Protein AF-A0A7K9FH96-F1 (afdb_monomer_lite)

InterPro domains:
  IPR012579 U3 small nucleolar RNA-associated protein NOL7, C-terminal [PF08157] (117-179)

Organism: Stercorarius parasiticus (NCBI:txid54059)

Structure (mmCIF, N/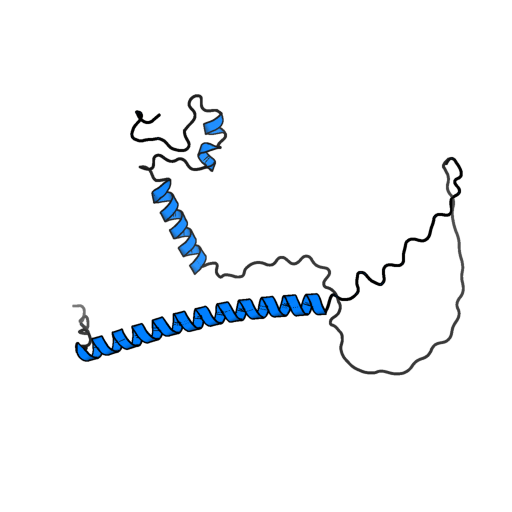CA/C/O backbone):
data_AF-A0A7K9FH96-F1
#
_entry.id   AF-A0A7K9FH96-F1
#
loop_
_atom_site.group_PDB
_atom_site.id
_atom_site.type_symbol
_atom_site.label_atom_id
_atom_site.label_alt_id
_atom_site.label_comp_id
_atom_site.label_asym_id
_atom_site.label_entity_id
_atom_site.label_seq_id
_atom_site.pdbx_PDB_ins_code
_atom_site.Cartn_x
_atom_site.Cartn_y
_atom_site.Cartn_z
_atom_site.occupancy
_atom_site.B_iso_or_equiv
_atom_site.auth_seq_id
_atom_site.auth_comp_id
_atom_site.auth_asym_id
_atom_site.auth_atom_id
_atom_site.pdbx_PDB_model_num
ATOM 1 N N . SER A 1 1 ? -34.646 -43.216 -17.560 1.00 44.09 1 SER A N 1
ATOM 2 C CA . SER A 1 1 ? -33.232 -43.626 -17.613 1.00 44.09 1 SER A CA 1
ATOM 3 C C . SER A 1 1 ? -32.418 -42.521 -18.269 1.00 44.09 1 SER A C 1
ATOM 5 O O . SER A 1 1 ? -32.772 -42.181 -19.392 1.00 44.09 1 SER A O 1
ATOM 7 N N . PRO A 1 2 ? -31.416 -41.909 -17.611 1.00 55.12 2 PRO A N 1
ATOM 8 C CA . PRO A 1 2 ? -30.447 -41.034 -18.275 1.00 55.12 2 PRO A CA 1
ATOM 9 C C . PRO A 1 2 ? -29.189 -41.824 -18.714 1.00 55.12 2 PRO A C 1
ATOM 11 O O . PRO A 1 2 ? -28.894 -42.849 -18.094 1.00 55.12 2 PRO A O 1
ATOM 14 N N . PRO A 1 3 ? -28.459 -41.391 -19.763 1.00 59.22 3 PRO A N 1
ATOM 15 C CA . PRO A 1 3 ? -27.244 -42.057 -20.227 1.00 59.22 3 PRO A CA 1
ATOM 16 C C . PRO A 1 3 ? -25.957 -41.493 -19.590 1.00 59.22 3 PRO A C 1
ATOM 18 O O . PRO A 1 3 ? -25.786 -40.283 -19.482 1.00 59.22 3 PRO A O 1
ATOM 21 N N . SER A 1 4 ? -25.098 -42.434 -19.184 1.00 52.94 4 SER A N 1
ATOM 22 C CA . SER A 1 4 ? -23.625 -42.452 -19.084 1.00 52.94 4 SER A CA 1
ATOM 23 C C . SER A 1 4 ? -22.836 -41.133 -19.067 1.00 52.94 4 SER A C 1
ATOM 25 O O . SER A 1 4 ? -22.752 -40.432 -20.071 1.00 52.94 4 SER A O 1
ATOM 27 N N . SER A 1 5 ? -22.138 -40.891 -17.954 1.00 53.88 5 SER A N 1
ATOM 28 C CA . SER A 1 5 ? -20.963 -40.018 -17.863 1.00 53.88 5 SER A CA 1
ATOM 29 C C . SER A 1 5 ? -19.719 -40.765 -18.357 1.00 53.88 5 SER A C 1
ATOM 31 O O . SER A 1 5 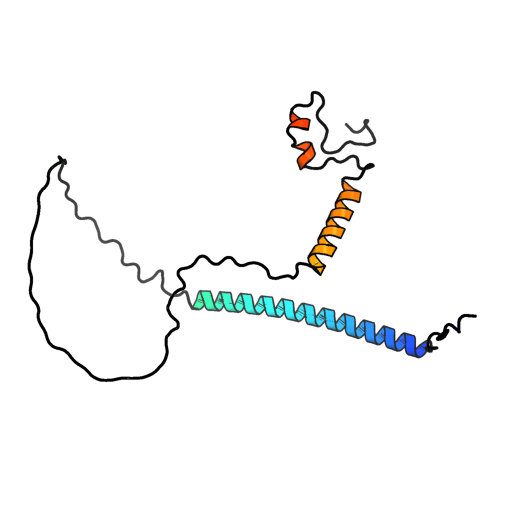? -19.415 -41.836 -17.831 1.00 53.88 5 SER A O 1
ATOM 33 N N . GLU A 1 6 ? -19.012 -40.216 -19.344 1.00 56.00 6 GLU A N 1
ATOM 34 C CA . GLU A 1 6 ? -17.670 -40.675 -19.714 1.00 56.00 6 GLU A CA 1
ATOM 35 C C . GLU A 1 6 ? -16.675 -40.278 -18.618 1.00 56.00 6 GLU A C 1
ATOM 37 O O . GLU A 1 6 ? -16.490 -39.100 -18.313 1.00 56.00 6 GLU A O 1
ATOM 42 N N . ASP A 1 7 ? -16.100 -41.298 -17.992 1.00 59.28 7 ASP A N 1
ATOM 43 C CA . ASP A 1 7 ? -15.036 -41.218 -16.999 1.00 59.28 7 ASP A CA 1
ATOM 44 C C . ASP A 1 7 ? -13.703 -41.331 -17.761 1.00 59.28 7 ASP A C 1
ATOM 46 O O . ASP A 1 7 ? -13.192 -42.425 -18.000 1.00 59.28 7 ASP A O 1
ATOM 50 N N . GLU A 1 8 ? -13.206 -40.200 -18.270 1.00 68.94 8 GLU A N 1
ATOM 51 C CA . GLU A 1 8 ? -11.904 -40.107 -18.943 1.00 68.94 8 GLU A CA 1
ATOM 52 C C . GLU A 1 8 ? -10.805 -40.202 -17.873 1.00 68.94 8 GLU A C 1
ATOM 54 O O . GLU A 1 8 ? -10.543 -39.252 -17.128 1.00 68.94 8 GLU A O 1
ATOM 59 N N . ALA A 1 9 ? -10.200 -41.386 -17.753 1.00 70.88 9 ALA A N 1
ATOM 60 C CA . ALA A 1 9 ? -9.116 -41.637 -16.812 1.00 70.88 9 ALA A CA 1
ATOM 61 C C . ALA A 1 9 ? -7.906 -40.720 -17.104 1.00 70.88 9 ALA A C 1
ATOM 63 O O . ALA A 1 9 ? -7.601 -40.454 -18.268 1.00 70.88 9 ALA A O 1
ATOM 64 N N . PRO A 1 10 ? -7.193 -40.235 -16.070 1.00 72.06 10 PRO A N 1
ATOM 65 C CA . PRO A 1 10 ? -6.059 -39.338 -16.263 1.00 72.06 10 PRO A CA 1
ATOM 66 C C . PRO A 1 10 ? -4.929 -40.029 -17.036 1.00 72.06 10 PRO A C 1
ATOM 68 O O . PRO A 1 10 ? -4.603 -41.183 -16.761 1.00 72.06 10 PRO A O 1
ATOM 71 N N . GLU A 1 11 ? -4.307 -39.295 -17.965 1.00 68.69 11 GLU A N 1
ATOM 72 C CA . GLU A 1 11 ? -3.149 -39.769 -18.729 1.00 68.69 11 GLU A CA 1
ATOM 73 C C . GLU A 1 11 ? -2.063 -40.316 -17.788 1.00 68.69 11 GLU A C 1
ATOM 75 O O . GLU A 1 11 ? -1.543 -39.610 -16.918 1.00 68.69 11 GLU A O 1
ATOM 80 N N . GLU A 1 12 ? -1.708 -41.590 -17.962 1.00 64.69 12 GLU A N 1
ATOM 81 C CA . GLU A 1 12 ? -0.662 -42.253 -17.187 1.00 64.69 12 GLU A CA 1
ATOM 82 C C . GLU A 1 12 ? 0.721 -41.738 -17.619 1.00 64.69 12 GLU A C 1
ATOM 84 O O . GLU A 1 12 ? 1.397 -42.294 -18.486 1.00 64.69 12 GLU A O 1
ATOM 89 N N . VAL A 1 13 ? 1.158 -40.632 -17.019 1.00 66.12 13 VAL A N 1
ATOM 90 C CA . VAL A 1 13 ? 2.481 -40.053 -17.278 1.00 66.12 13 VAL A CA 1
ATOM 91 C C . VAL A 1 13 ? 3.533 -40.780 -16.442 1.00 66.12 13 VAL A C 1
ATOM 93 O O . VAL A 1 13 ? 3.475 -40.800 -15.211 1.00 66.12 13 VAL A O 1
ATOM 96 N N . SER A 1 14 ? 4.539 -41.367 -17.094 1.00 79.44 14 SER A N 1
ATOM 97 C CA . SER A 1 14 ? 5.640 -42.020 -16.375 1.00 79.44 14 SER A CA 1
ATOM 98 C C . SER A 1 14 ? 6.422 -41.019 -15.509 1.00 79.44 14 SER A C 1
ATOM 100 O O . SER A 1 14 ? 6.666 -39.878 -15.908 1.00 79.44 14 SER A O 1
ATOM 102 N N . PHE A 1 15 ? 6.893 -41.454 -14.334 1.00 70.88 15 PHE A N 1
ATOM 103 C CA . PHE A 1 15 ? 7.677 -40.606 -13.420 1.00 70.88 15 PHE A CA 1
ATOM 104 C C . PHE A 1 15 ? 8.942 -40.005 -14.060 1.00 70.88 15 PHE A C 1
ATOM 106 O O . PHE A 1 15 ? 9.392 -38.942 -13.635 1.00 70.88 15 PHE A O 1
ATOM 113 N N . GLY A 1 16 ? 9.527 -40.667 -15.066 1.00 83.00 16 GLY A N 1
ATOM 114 C CA . GLY A 1 16 ? 10.656 -40.135 -15.835 1.00 83.00 16 GLY A CA 1
ATOM 115 C C . GLY A 1 16 ? 10.247 -38.938 -16.694 1.00 83.00 16 GLY A C 1
ATOM 116 O O . GLY A 1 16 ? 10.847 -37.872 -16.576 1.00 83.00 16 GLY A O 1
ATOM 117 N N . ALA A 1 17 ? 9.162 -39.079 -17.460 1.00 83.94 17 ALA A N 1
ATOM 118 C CA . ALA A 1 17 ? 8.604 -37.992 -18.264 1.00 83.94 17 ALA A CA 1
ATOM 119 C C . ALA A 1 17 ? 8.156 -36.807 -17.388 1.00 83.94 17 ALA A C 1
ATOM 121 O O . ALA A 1 17 ? 8.453 -35.657 -17.702 1.00 83.94 17 ALA A O 1
ATOM 122 N N . ALA A 1 18 ? 7.535 -37.077 -16.235 1.00 81.50 18 ALA A N 1
ATOM 123 C CA . ALA A 1 18 ? 7.149 -36.034 -15.284 1.00 81.50 18 ALA A CA 1
ATOM 124 C C . ALA A 1 18 ? 8.360 -35.235 -14.760 1.00 81.50 18 ALA A C 1
ATOM 126 O O . ALA A 1 18 ? 8.289 -34.016 -14.612 1.00 81.50 18 ALA A O 1
ATOM 127 N N . ARG A 1 19 ? 9.499 -35.897 -14.511 1.00 83.25 19 ARG A N 1
ATOM 128 C CA . ARG A 1 19 ? 10.736 -35.220 -14.086 1.00 83.25 19 ARG A CA 1
ATOM 129 C C . ARG A 1 19 ? 11.319 -34.339 -15.187 1.00 83.25 19 ARG A C 1
ATOM 131 O O . ARG A 1 19 ? 11.702 -33.208 -14.903 1.00 83.25 19 ARG A O 1
ATOM 138 N N . GLU A 1 20 ? 11.356 -34.824 -16.424 1.00 88.00 20 GLU A N 1
ATOM 139 C CA . GLU A 1 20 ? 11.867 -34.054 -17.564 1.00 88.00 20 GLU A CA 1
ATOM 140 C C . GLU A 1 20 ? 11.020 -32.805 -17.837 1.00 88.00 20 GLU A C 1
ATOM 142 O O . GLU A 1 20 ? 11.567 -31.714 -18.026 1.00 88.00 20 GLU A O 1
ATOM 147 N N . VAL A 1 21 ? 9.691 -32.923 -17.762 1.00 85.94 21 VAL A N 1
ATOM 148 C CA . VAL A 1 21 ? 8.775 -31.780 -17.889 1.00 85.94 21 VAL A CA 1
ATOM 149 C C . VAL A 1 21 ? 9.064 -30.743 -16.802 1.00 85.94 21 VAL A C 1
ATOM 151 O O . VAL A 1 21 ? 9.353 -29.592 -17.122 1.00 85.94 21 VAL A O 1
ATOM 154 N N . VAL A 1 22 ? 9.132 -31.147 -15.532 1.00 87.62 22 VAL A N 1
ATOM 155 C CA . VAL A 1 22 ? 9.425 -30.227 -14.418 1.00 87.62 22 VAL A CA 1
ATOM 156 C C . VAL A 1 22 ? 10.792 -29.541 -14.573 1.00 87.62 22 VAL A C 1
ATOM 158 O O . VAL A 1 22 ? 10.942 -28.350 -14.280 1.00 87.62 22 VAL A O 1
ATOM 161 N N . GLU A 1 23 ? 11.814 -30.250 -15.056 1.00 86.12 23 GLU A N 1
ATOM 162 C CA . GLU A 1 23 ? 13.131 -29.657 -15.303 1.00 86.12 23 GLU A CA 1
ATOM 163 C C . GLU A 1 23 ? 13.130 -28.651 -16.458 1.00 86.12 23 GLU A C 1
ATOM 165 O O . GLU A 1 23 ? 13.775 -27.600 -16.361 1.00 86.12 23 GLU A O 1
ATOM 170 N N . THR A 1 24 ? 12.428 -28.952 -17.552 1.00 87.81 24 THR A N 1
ATOM 171 C CA . THR A 1 24 ? 12.302 -28.029 -18.689 1.00 87.81 24 THR A CA 1
ATOM 172 C C . THR A 1 24 ? 11.507 -26.786 -18.306 1.00 87.81 24 THR A C 1
ATOM 174 O O . THR A 1 24 ? 11.943 -25.675 -18.607 1.00 87.81 24 THR A O 1
ATOM 177 N N . GLU A 1 25 ? 10.429 -26.938 -17.541 1.00 83.81 25 GLU A N 1
ATOM 178 C CA . GLU A 1 25 ? 9.655 -25.826 -16.992 1.00 83.81 25 GLU A CA 1
ATOM 179 C C . GLU A 1 25 ? 10.508 -24.943 -16.079 1.00 83.81 25 GLU A C 1
ATOM 181 O O . GLU A 1 25 ? 10.532 -23.720 -16.237 1.00 83.81 25 GLU A O 1
ATOM 186 N N . ARG A 1 26 ? 11.300 -25.538 -15.178 1.00 84.19 26 ARG A N 1
ATOM 187 C CA . ARG A 1 26 ? 12.217 -24.788 -14.308 1.00 84.19 26 ARG A CA 1
ATOM 188 C C . ARG A 1 26 ? 13.259 -24.001 -15.110 1.00 84.19 26 ARG A C 1
ATOM 190 O O . ARG A 1 26 ? 13.574 -22.862 -14.751 1.00 84.19 26 ARG A O 1
ATOM 197 N N . LYS A 1 27 ? 13.798 -24.582 -16.188 1.00 88.94 27 LYS A N 1
ATOM 198 C CA . LYS A 1 27 ? 14.736 -23.899 -17.099 1.00 88.94 27 LYS A CA 1
ATOM 199 C C . LYS A 1 27 ? 14.048 -22.734 -17.816 1.00 88.94 27 LYS A C 1
ATOM 201 O O . LYS A 1 27 ? 14.563 -21.617 -17.776 1.00 88.94 27 LYS A O 1
ATOM 206 N N . LEU A 1 28 ? 12.860 -22.960 -18.375 1.00 89.56 28 LEU A N 1
ATOM 207 C CA . LEU A 1 28 ? 12.066 -21.943 -19.071 1.00 89.56 28 LEU A CA 1
ATOM 208 C C . LEU A 1 28 ? 11.690 -20.771 -18.155 1.00 89.56 28 LEU A C 1
ATOM 210 O O . LEU A 1 28 ? 11.853 -19.610 -18.538 1.00 89.56 28 LEU A O 1
ATOM 214 N N . MET A 1 29 ? 11.260 -21.047 -16.921 1.00 81.12 29 MET A N 1
ATOM 215 C CA . MET A 1 29 ? 10.957 -20.005 -15.934 1.00 81.12 29 MET A CA 1
ATOM 216 C C . MET A 1 29 ? 12.200 -19.181 -15.571 1.00 81.12 29 MET A C 1
ATOM 218 O O . MET A 1 29 ? 12.134 -17.950 -15.490 1.00 81.12 29 MET A O 1
ATOM 222 N N . GLY A 1 30 ? 13.355 -19.834 -15.399 1.00 87.00 30 GLY A N 1
ATOM 223 C CA . GLY A 1 30 ? 14.626 -19.152 -15.150 1.00 87.00 30 GLY A CA 1
ATOM 224 C C . GLY A 1 30 ? 15.061 -18.252 -16.313 1.00 87.00 30 GLY A C 1
ATOM 225 O O . GLY A 1 30 ? 15.531 -17.133 -16.095 1.00 87.00 30 GLY A O 1
ATOM 226 N N . GLU A 1 31 ? 14.870 -18.700 -17.553 1.00 90.19 31 GLU A N 1
ATOM 227 C CA . GLU A 1 31 ? 15.154 -17.905 -18.750 1.00 90.19 31 GLU A CA 1
ATOM 228 C C . GLU A 1 31 ? 14.218 -16.706 -18.901 1.00 90.19 31 GLU A C 1
ATOM 230 O O . GLU A 1 31 ? 14.682 -15.601 -19.193 1.00 90.19 31 GLU A O 1
ATOM 235 N N . ALA A 1 32 ? 12.919 -16.883 -18.651 1.00 90.94 32 ALA A N 1
ATOM 236 C CA . ALA A 1 32 ? 11.951 -15.791 -18.686 1.00 90.94 32 ALA A CA 1
ATOM 237 C C . ALA A 1 32 ? 12.325 -14.680 -17.690 1.00 90.94 32 ALA A C 1
ATOM 239 O O . ALA A 1 32 ? 12.310 -13.495 -18.038 1.00 90.94 32 ALA A O 1
ATOM 240 N N . ALA A 1 33 ? 12.751 -15.054 -16.479 1.00 89.31 33 ALA A N 1
ATOM 241 C CA . ALA A 1 33 ? 13.223 -14.106 -15.473 1.00 89.31 33 ALA A CA 1
ATOM 242 C C . ALA A 1 33 ? 14.486 -13.348 -15.924 1.00 89.31 33 ALA A C 1
ATOM 244 O O . ALA A 1 33 ? 14.573 -12.130 -15.744 1.00 89.31 33 ALA A O 1
ATOM 245 N N . ARG A 1 34 ? 15.450 -14.032 -16.556 1.00 92.50 34 ARG A N 1
ATOM 246 C CA . ARG A 1 34 ? 16.668 -13.398 -17.100 1.00 92.50 34 ARG A CA 1
ATOM 247 C C . ARG A 1 34 ? 16.345 -12.404 -18.214 1.00 92.50 34 ARG A C 1
ATOM 249 O O . ARG A 1 34 ? 16.756 -11.247 -18.127 1.00 92.50 34 ARG A O 1
ATOM 256 N N . ARG A 1 35 ? 15.529 -12.810 -19.193 1.00 94.06 35 ARG A N 1
ATOM 257 C CA . ARG A 1 35 ? 15.071 -11.938 -20.290 1.00 94.06 35 ARG A CA 1
ATOM 258 C C . ARG A 1 35 ? 14.335 -10.709 -19.756 1.00 94.06 35 ARG A C 1
ATOM 260 O O . ARG A 1 35 ? 14.548 -9.593 -20.224 1.00 94.06 35 ARG A O 1
ATOM 267 N N . HIS A 1 36 ? 13.507 -10.881 -18.725 1.00 94.81 36 HIS A N 1
ATOM 268 C CA . HIS A 1 36 ? 12.820 -9.762 -18.086 1.00 94.81 36 HIS A CA 1
ATOM 269 C C . HIS A 1 36 ? 13.802 -8.754 -17.465 1.00 94.81 36 HIS A C 1
ATOM 271 O O . HIS A 1 36 ? 13.662 -7.544 -17.660 1.00 94.81 36 HIS A O 1
ATOM 277 N N . GLN A 1 37 ? 14.831 -9.233 -16.761 1.00 95.69 37 GLN A N 1
ATOM 278 C CA . GLN A 1 37 ? 15.868 -8.364 -16.198 1.00 95.69 37 GLN A CA 1
ATOM 279 C C . GLN A 1 37 ? 16.665 -7.619 -17.280 1.00 95.69 37 GLN A C 1
ATOM 281 O O . GLN A 1 37 ? 17.000 -6.447 -17.094 1.00 95.69 37 GLN A O 1
ATOM 286 N N . GLU A 1 38 ? 16.957 -8.264 -18.408 1.00 95.69 38 GLU A N 1
ATOM 287 C CA . GLU A 1 38 ? 17.632 -7.640 -19.552 1.00 95.69 38 GLU A CA 1
ATOM 288 C C . GLU A 1 38 ? 16.799 -6.507 -20.156 1.00 95.69 38 GLU A C 1
ATOM 290 O O . GLU A 1 38 ? 17.312 -5.399 -20.318 1.00 95.69 38 GLU A O 1
ATOM 295 N N . LEU A 1 39 ? 15.496 -6.721 -20.364 1.00 95.75 39 LEU A N 1
ATOM 296 C CA . LEU A 1 39 ? 14.581 -5.682 -20.852 1.00 95.75 39 LEU A CA 1
ATOM 297 C C . LEU A 1 39 ? 14.524 -4.465 -19.917 1.00 95.75 39 LEU A C 1
ATOM 299 O O . LEU A 1 39 ? 14.450 -3.321 -20.372 1.00 95.75 39 LEU A O 1
ATOM 303 N N . LEU A 1 40 ? 14.567 -4.678 -18.599 1.00 95.69 40 LEU A N 1
ATOM 304 C CA . LEU A 1 40 ? 14.606 -3.580 -17.628 1.00 95.69 40 LEU A CA 1
ATOM 305 C C . LEU A 1 40 ? 15.921 -2.794 -17.705 1.00 95.69 40 LEU A C 1
ATOM 307 O O . LEU A 1 40 ? 15.907 -1.559 -17.643 1.00 95.69 40 LEU A O 1
ATOM 311 N N . LYS A 1 41 ? 17.051 -3.489 -17.870 1.00 97.44 41 LYS A N 1
ATOM 312 C CA . LYS A 1 41 ? 18.363 -2.857 -18.070 1.00 97.44 41 LYS A CA 1
ATOM 313 C C . LYS A 1 41 ? 18.403 -2.072 -19.382 1.00 97.44 41 LYS A C 1
ATOM 315 O O . LYS A 1 41 ? 18.874 -0.938 -19.382 1.00 97.44 41 LYS A O 1
ATOM 320 N N . GLU A 1 42 ? 17.856 -2.615 -20.465 1.00 95.88 42 GLU A N 1
ATOM 321 C CA . GLU A 1 42 ? 17.774 -1.932 -21.758 1.00 95.88 42 GLU A CA 1
ATOM 322 C C . GLU A 1 42 ? 16.891 -0.679 -21.679 1.00 95.88 42 GLU A C 1
ATOM 324 O O . GLU A 1 42 ? 17.304 0.403 -22.095 1.00 95.88 42 GLU A O 1
ATOM 329 N N . LYS A 1 43 ? 15.717 -0.768 -21.037 1.00 97.06 43 LYS A N 1
ATOM 330 C CA . LYS A 1 43 ? 14.864 0.403 -20.772 1.00 97.06 43 LYS A CA 1
ATOM 331 C C . LYS A 1 43 ? 15.598 1.484 -19.982 1.00 97.06 43 LYS A C 1
ATOM 333 O O . LYS A 1 43 ? 15.412 2.670 -20.256 1.00 97.06 43 LYS A O 1
ATOM 338 N N . ARG A 1 44 ? 16.421 1.100 -18.999 1.00 94.62 44 ARG A N 1
ATOM 339 C CA . ARG A 1 44 ? 17.255 2.044 -18.243 1.00 94.62 44 ARG A CA 1
ATOM 340 C C . ARG A 1 44 ? 18.303 2.706 -19.142 1.00 94.62 4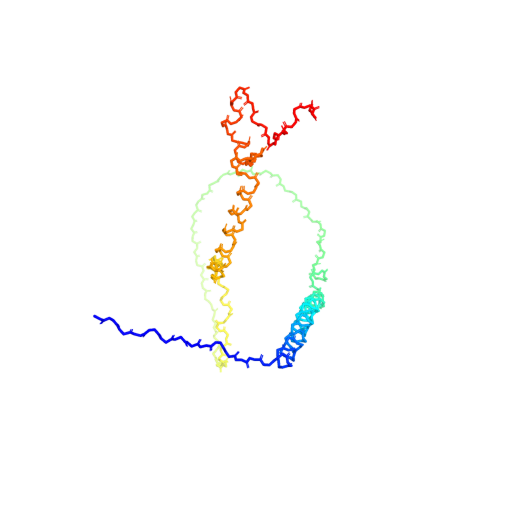4 ARG A C 1
ATOM 342 O O . ARG A 1 44 ? 18.426 3.925 -19.076 1.00 94.62 44 ARG A O 1
ATOM 349 N N . ARG A 1 45 ? 18.998 1.939 -19.990 1.00 95.50 45 ARG A N 1
ATOM 350 C CA . ARG A 1 45 ? 19.983 2.463 -20.956 1.00 95.50 45 ARG A CA 1
ATOM 351 C C . ARG A 1 45 ? 19.352 3.462 -21.925 1.00 95.50 45 ARG A C 1
ATOM 353 O O . ARG A 1 45 ? 19.805 4.598 -21.978 1.00 95.50 45 ARG A O 1
ATOM 360 N N . ARG A 1 46 ? 18.220 3.116 -22.550 1.00 94.50 46 ARG A N 1
ATOM 361 C CA . ARG A 1 46 ? 17.490 4.024 -23.459 1.00 94.50 46 ARG A CA 1
ATOM 362 C C . ARG A 1 46 ? 17.113 5.351 -22.793 1.00 94.50 46 ARG A C 1
ATOM 364 O O . ARG A 1 46 ? 17.211 6.408 -23.403 1.00 94.50 46 ARG A O 1
ATOM 371 N N . ARG A 1 47 ? 16.695 5.331 -21.520 1.00 94.12 47 ARG A N 1
ATOM 372 C CA . ARG A 1 47 ? 16.397 6.570 -20.771 1.00 94.12 47 ARG A CA 1
ATOM 373 C C . ARG A 1 47 ? 17.639 7.433 -20.550 1.00 94.12 47 ARG A C 1
ATOM 375 O O . ARG A 1 47 ? 17.532 8.654 -20.591 1.00 94.12 47 ARG A O 1
ATOM 382 N N . GLN A 1 48 ? 18.788 6.811 -20.294 1.00 91.56 48 GLN A N 1
ATOM 383 C CA . GLN A 1 48 ? 20.058 7.521 -20.139 1.00 91.56 48 GLN A CA 1
ATOM 384 C C . GLN A 1 48 ? 20.523 8.119 -21.470 1.00 91.56 48 GLN A C 1
ATOM 386 O O . GLN A 1 48 ? 20.907 9.283 -21.496 1.00 91.56 48 GLN A O 1
ATOM 391 N N . GLU A 1 49 ? 20.412 7.372 -22.568 1.00 93.00 49 GLU A N 1
ATOM 392 C CA . GLU A 1 49 ? 20.722 7.852 -23.921 1.00 93.00 49 GLU A CA 1
ATOM 393 C C . GLU A 1 49 ? 19.875 9.075 -24.285 1.00 93.00 49 GLU A C 1
ATOM 395 O O . GLU A 1 49 ? 20.428 10.108 -24.647 1.00 93.00 49 GLU A O 1
ATOM 400 N N . LEU A 1 50 ? 18.557 9.031 -24.054 1.00 91.62 50 LEU A N 1
ATOM 401 C CA . LEU A 1 50 ? 17.673 10.184 -24.271 1.00 91.62 50 LEU A CA 1
ATOM 402 C C . LEU A 1 50 ? 18.076 11.407 -23.439 1.00 91.62 50 LEU A C 1
ATOM 404 O O . LEU A 1 50 ? 17.981 12.538 -23.912 1.00 91.62 50 LEU A O 1
ATOM 408 N N . PHE A 1 51 ? 18.522 11.202 -22.198 1.00 88.88 51 PHE A N 1
ATOM 409 C CA . PHE A 1 51 ? 18.981 12.297 -21.347 1.00 88.88 51 PHE A CA 1
ATOM 410 C C . PHE A 1 51 ? 20.269 12.930 -21.885 1.00 88.88 51 PHE A C 1
ATOM 412 O O . PHE A 1 51 ? 20.393 14.156 -21.914 1.00 88.88 51 PHE A O 1
ATOM 419 N N . VAL A 1 52 ? 21.211 12.105 -22.346 1.00 89.75 52 VAL A N 1
ATOM 420 C CA . VAL A 1 52 ? 22.451 12.568 -22.977 1.00 89.75 52 VAL A CA 1
ATOM 421 C C . VAL A 1 52 ? 22.141 13.301 -24.280 1.00 89.75 52 VAL A C 1
ATOM 423 O O . VAL A 1 52 ? 22.612 14.418 -24.463 1.00 89.75 52 VAL A O 1
ATOM 426 N N . GLU A 1 53 ? 21.284 12.754 -25.141 1.00 87.50 53 GLU A N 1
ATOM 427 C CA . GLU A 1 53 ? 20.854 13.406 -26.381 1.00 87.50 53 GLU A CA 1
ATOM 428 C C . GLU A 1 53 ? 20.153 14.745 -26.123 1.00 87.50 53 GLU A C 1
ATOM 430 O O . GLU A 1 53 ? 20.429 15.724 -26.813 1.00 87.50 53 GLU A O 1
ATOM 435 N N . GLN A 1 54 ? 19.285 14.834 -25.109 1.00 83.44 54 GLN A N 1
ATOM 436 C CA . GLN A 1 54 ? 18.649 16.094 -24.711 1.00 83.44 54 GLN A CA 1
ATOM 437 C C . GLN A 1 54 ? 19.664 17.114 -24.191 1.00 83.44 54 GLN A C 1
ATOM 439 O O . GLN A 1 54 ? 19.563 18.295 -24.516 1.00 83.44 54 GLN A O 1
ATOM 444 N N . LYS A 1 55 ? 20.663 16.681 -23.415 1.00 75.50 55 LYS A N 1
ATOM 445 C CA . LYS A 1 55 ? 21.748 17.557 -22.954 1.00 75.50 55 LYS A CA 1
ATOM 446 C C . LYS A 1 55 ? 22.634 18.030 -24.107 1.00 75.50 55 LYS A C 1
ATOM 448 O O . LYS A 1 55 ? 22.962 19.212 -24.154 1.00 75.50 55 LYS A O 1
ATOM 453 N N . VAL A 1 56 ? 22.947 17.153 -25.060 1.00 77.44 56 VAL A N 1
ATOM 454 C CA . VAL A 1 56 ? 23.725 17.458 -26.274 1.00 77.44 56 VAL A CA 1
ATOM 455 C C . VAL A 1 56 ? 22.943 18.317 -27.271 1.00 77.44 56 VAL A C 1
ATOM 457 O O . VAL A 1 56 ? 23.559 19.070 -28.016 1.00 77.44 56 VAL A O 1
ATOM 460 N N . ARG A 1 57 ? 21.602 18.255 -27.272 1.00 67.25 57 ARG A N 1
ATOM 461 C CA . ARG A 1 57 ? 20.695 19.148 -28.026 1.00 67.25 57 ARG A CA 1
ATOM 462 C C . ARG A 1 57 ? 20.289 20.415 -27.270 1.00 67.25 57 ARG A C 1
ATOM 464 O O . ARG A 1 57 ? 19.656 21.287 -27.854 1.00 67.25 57 ARG A O 1
ATOM 471 N N . SER A 1 58 ? 20.702 20.553 -26.010 1.00 58.00 58 SER A N 1
ATOM 472 C CA . SER A 1 58 ? 20.584 21.780 -25.222 1.00 58.00 58 SER A CA 1
ATOM 473 C C . SER A 1 58 ? 21.866 22.652 -25.186 1.00 58.00 58 SER A C 1
ATOM 475 O O . SER A 1 58 ? 22.127 23.265 -24.145 1.00 58.00 58 SER A O 1
ATOM 477 N N . PRO A 1 59 ? 22.688 22.803 -26.248 1.00 56.66 59 PRO A N 1
ATOM 478 C CA . PRO A 1 59 ? 23.578 23.939 -26.334 1.00 56.66 59 PRO A CA 1
ATOM 479 C C . PRO A 1 59 ? 22.755 25.094 -26.919 1.00 56.66 59 PRO A C 1
ATOM 481 O O . PRO A 1 59 ? 22.182 24.956 -27.992 1.00 56.66 59 PRO A O 1
ATOM 484 N N . LEU A 1 60 ? 22.746 26.247 -26.243 1.00 57.44 60 LEU A N 1
ATOM 485 C CA . LEU A 1 60 ? 22.306 27.552 -26.783 1.00 57.44 60 LEU A CA 1
ATOM 486 C C . LEU A 1 60 ? 20.861 28.016 -26.505 1.00 57.44 60 LEU A C 1
ATOM 488 O O . LEU A 1 60 ? 20.235 28.622 -27.366 1.00 57.44 60 LEU A O 1
ATOM 492 N N . THR A 1 61 ? 20.401 27.941 -25.254 1.00 53.22 61 THR A N 1
ATOM 493 C CA . THR A 1 61 ? 19.434 28.949 -24.739 1.00 53.22 61 THR A CA 1
ATOM 494 C C . THR A 1 61 ? 20.035 29.863 -23.668 1.00 53.22 61 THR A C 1
ATOM 496 O O . THR A 1 61 ? 19.327 30.641 -23.045 1.00 53.22 61 THR A O 1
ATOM 499 N N . ALA A 1 62 ? 21.353 29.792 -23.452 1.00 52.50 62 ALA A N 1
ATOM 500 C CA . ALA A 1 62 ? 22.071 30.643 -22.497 1.00 52.50 62 ALA A CA 1
ATOM 501 C C . ALA A 1 62 ? 23.092 31.592 -23.154 1.00 52.50 62 ALA A C 1
ATOM 503 O O . ALA A 1 62 ? 23.653 32.439 -22.473 1.00 52.50 62 ALA A O 1
ATOM 504 N N . ARG A 1 63 ? 23.353 31.475 -24.466 1.00 55.81 63 ARG A N 1
ATOM 505 C CA . ARG A 1 63 ? 24.423 32.238 -25.145 1.00 55.81 63 ARG A CA 1
ATOM 506 C C . ARG A 1 63 ? 23.938 33.308 -26.132 1.00 55.81 63 ARG A C 1
ATOM 508 O O . ARG A 1 63 ? 24.769 33.967 -26.740 1.00 55.81 63 ARG A O 1
ATOM 515 N N . PHE A 1 64 ? 22.623 33.503 -26.260 1.00 55.88 64 PHE A N 1
ATOM 516 C CA . PHE A 1 64 ? 22.016 34.540 -27.111 1.00 55.88 64 PHE A CA 1
ATOM 517 C C . PHE A 1 64 ? 20.929 35.362 -26.399 1.00 55.88 64 PHE A C 1
ATOM 519 O O . PHE A 1 64 ? 20.080 35.952 -27.058 1.00 55.88 64 PHE A O 1
ATOM 526 N N . ALA A 1 65 ? 20.937 35.433 -25.065 1.00 56.59 65 ALA A N 1
ATOM 527 C CA . ALA A 1 65 ? 20.230 36.518 -24.392 1.00 56.59 65 ALA A CA 1
ATOM 528 C C . ALA A 1 65 ? 21.165 37.744 -24.401 1.00 56.59 65 ALA A C 1
ATOM 530 O O . ALA A 1 65 ? 22.212 37.687 -23.748 1.00 56.59 65 ALA A O 1
ATOM 531 N N . PRO A 1 66 ? 20.871 38.805 -25.178 1.00 59.47 66 PRO A N 1
ATOM 532 C CA . PRO A 1 66 ? 21.681 40.016 -25.162 1.00 59.47 66 PRO A CA 1
ATOM 533 C C . PRO A 1 66 ? 21.653 40.640 -23.755 1.00 59.47 66 PRO A C 1
ATOM 535 O O . PRO A 1 66 ? 20.613 40.585 -23.091 1.00 59.47 66 PRO A O 1
ATOM 538 N N . PRO A 1 67 ? 22.771 41.215 -23.272 1.00 57.19 67 PRO A N 1
ATOM 539 C CA . PRO A 1 67 ? 22.797 41.883 -21.976 1.00 57.19 67 PRO A CA 1
ATOM 540 C C . PRO A 1 67 ? 21.783 43.040 -21.968 1.00 57.19 67 PRO A C 1
ATOM 542 O O . PRO A 1 67 ? 21.673 43.746 -22.976 1.00 57.19 67 PRO A O 1
ATOM 545 N N . PRO A 1 68 ? 21.041 43.272 -20.867 1.00 55.31 68 PRO A N 1
ATOM 546 C CA . PRO A 1 68 ? 20.214 44.465 -20.759 1.00 55.31 68 PRO A CA 1
ATOM 547 C C . PRO A 1 68 ? 21.135 45.692 -20.783 1.00 55.31 68 PRO A C 1
ATOM 549 O O . PRO A 1 68 ? 21.981 45.864 -19.905 1.00 55.31 68 PRO A O 1
ATOM 552 N N . GLY A 1 69 ? 21.012 46.510 -21.831 1.00 42.09 69 GLY A N 1
ATOM 553 C CA . GLY A 1 69 ? 21.747 47.767 -21.963 1.00 42.09 69 GLY A CA 1
ATOM 554 C C . GLY A 1 69 ? 21.396 48.750 -20.835 1.00 42.09 69 GLY A C 1
ATOM 555 O O . GLY A 1 69 ? 20.287 48.686 -20.294 1.00 42.09 69 GLY A O 1
ATOM 556 N N . PRO A 1 70 ? 22.327 49.640 -20.444 1.00 43.59 70 PRO A N 1
ATOM 557 C CA . PRO A 1 70 ? 22.153 50.509 -19.292 1.00 43.59 70 PRO A CA 1
ATOM 558 C C . PRO A 1 70 ? 21.093 51.588 -19.532 1.00 43.59 70 PRO A C 1
ATOM 560 O O . PRO A 1 70 ? 20.856 52.050 -20.646 1.00 43.59 70 PRO A O 1
ATOM 563 N N . ALA A 1 71 ? 20.474 51.961 -18.417 1.00 47.81 71 ALA A N 1
ATOM 564 C CA . ALA A 1 71 ? 19.392 52.914 -18.262 1.00 47.81 71 ALA A CA 1
ATOM 565 C C . ALA A 1 71 ? 19.619 54.268 -18.955 1.00 47.81 71 ALA A C 1
ATOM 567 O O . ALA A 1 71 ? 20.654 54.906 -18.778 1.00 47.81 71 ALA A O 1
ATOM 568 N N . ALA A 1 72 ? 18.566 54.765 -19.604 1.00 38.97 72 ALA A N 1
ATOM 569 C CA . ALA A 1 72 ? 18.359 56.187 -19.838 1.00 38.97 72 ALA A CA 1
ATOM 570 C C . ALA A 1 72 ? 17.003 56.584 -19.231 1.00 38.97 72 ALA A C 1
ATOM 572 O O . ALA A 1 72 ? 15.944 56.280 -19.776 1.00 38.97 72 ALA A O 1
ATOM 573 N N . ALA A 1 73 ? 17.050 57.217 -18.058 1.00 50.16 73 ALA A N 1
ATOM 574 C CA . ALA A 1 73 ? 15.957 58.038 -17.534 1.00 50.16 73 ALA A CA 1
ATOM 575 C C . ALA A 1 73 ? 15.932 59.378 -18.316 1.00 50.16 73 ALA A C 1
ATOM 577 O O . ALA A 1 73 ? 16.979 59.768 -18.836 1.00 50.16 73 ALA A O 1
ATOM 578 N N . PRO A 1 74 ? 14.792 60.094 -18.413 1.00 42.34 74 PRO A N 1
ATOM 579 C CA . PRO A 1 74 ? 14.242 60.806 -17.257 1.00 42.34 74 PRO A CA 1
ATOM 580 C C . PRO A 1 74 ? 12.708 60.726 -17.116 1.00 42.34 74 PRO A C 1
ATOM 582 O O . PRO A 1 74 ? 11.966 60.499 -18.066 1.00 42.34 74 PRO A O 1
ATOM 585 N N . ARG A 1 75 ? 12.235 60.940 -15.882 1.00 44.12 75 ARG A N 1
ATOM 586 C CA . ARG A 1 75 ? 10.818 61.164 -15.539 1.00 44.12 75 ARG A CA 1
ATOM 587 C C . ARG A 1 75 ? 10.330 62.503 -16.119 1.00 44.12 75 ARG A C 1
ATOM 589 O O . ARG A 1 75 ? 11.120 63.443 -16.182 1.00 44.12 75 ARG A O 1
ATOM 596 N N . PRO A 1 76 ? 9.019 62.637 -16.378 1.00 41.12 76 PRO A N 1
ATOM 597 C CA . PRO A 1 76 ? 8.288 63.634 -15.595 1.00 41.12 76 PRO A CA 1
ATOM 598 C C . PRO A 1 76 ? 6.910 63.157 -15.093 1.00 41.12 76 PRO A C 1
ATOM 600 O O . PRO A 1 76 ? 6.097 62.602 -15.819 1.00 41.12 76 PRO A O 1
ATOM 603 N N . THR A 1 77 ? 6.724 63.359 -13.789 1.00 38.94 77 THR A N 1
ATOM 604 C CA . THR A 1 77 ? 5.593 63.995 -13.093 1.00 38.94 77 THR A CA 1
ATOM 605 C C . THR A 1 77 ? 4.190 63.994 -13.733 1.00 38.94 77 THR A C 1
ATOM 607 O O . THR A 1 77 ? 3.947 64.688 -14.709 1.00 38.94 77 THR A O 1
ATOM 610 N N . ASN A 1 78 ? 3.270 63.345 -13.001 1.00 32.81 78 ASN A N 1
ATOM 611 C CA . ASN A 1 78 ? 1.823 63.581 -12.842 1.00 32.81 78 ASN A CA 1
ATOM 612 C C . ASN A 1 78 ? 0.879 63.461 -14.058 1.00 32.81 78 ASN A C 1
ATOM 614 O O . ASN A 1 78 ? 0.889 64.272 -14.976 1.00 32.81 78 ASN A O 1
ATOM 618 N N . CYS A 1 79 ? -0.059 62.512 -13.954 1.00 30.78 79 CYS A N 1
ATOM 619 C CA . CYS A 1 79 ? -1.319 62.497 -14.704 1.00 30.78 79 CYS A CA 1
ATOM 620 C C . CYS A 1 79 ? -2.234 63.657 -14.265 1.00 30.78 79 CYS A C 1
ATOM 622 O O . CYS A 1 79 ? -2.245 64.009 -13.081 1.00 30.78 79 CYS A O 1
ATOM 624 N N . PRO A 1 80 ? -3.081 64.169 -15.174 1.00 33.41 80 PRO A N 1
ATOM 625 C CA . PRO A 1 80 ? -4.521 63.946 -14.989 1.00 33.41 80 PRO A CA 1
ATOM 626 C C . PRO A 1 80 ? -5.278 63.539 -16.278 1.00 33.41 80 PRO A C 1
ATOM 628 O O . PRO A 1 80 ? -4.896 63.898 -17.387 1.00 33.41 80 PRO A O 1
ATOM 631 N N . LEU A 1 81 ? -6.363 62.771 -16.086 1.00 30.67 81 LEU A N 1
ATOM 632 C CA . LEU A 1 81 ? -7.495 62.498 -17.010 1.00 30.67 81 LEU A CA 1
ATOM 633 C C . LEU A 1 81 ? -8.214 63.805 -17.461 1.00 30.67 81 LEU A C 1
ATOM 635 O O . LEU A 1 81 ? -7.917 64.831 -16.847 1.00 30.67 81 LEU A O 1
ATOM 639 N N . PRO A 1 82 ? -9.260 63.820 -18.341 1.00 44.91 82 PRO A N 1
ATOM 640 C CA . PRO A 1 82 ? -9.913 62.785 -19.187 1.00 44.91 82 PRO A CA 1
ATOM 641 C C . PRO A 1 82 ? -10.244 63.282 -20.639 1.00 44.91 82 PRO A C 1
ATOM 643 O O . PRO A 1 82 ? -9.770 64.331 -21.056 1.00 44.91 82 PRO A O 1
ATOM 646 N N . ALA A 1 83 ? -11.154 62.567 -21.328 1.00 27.80 83 ALA A N 1
ATOM 647 C CA . ALA A 1 83 ? -12.024 62.988 -22.451 1.00 27.80 83 ALA A CA 1
ATOM 648 C C . ALA A 1 83 ? -11.430 62.823 -23.868 1.00 27.80 83 ALA A C 1
ATOM 650 O O . ALA A 1 83 ? -10.426 63.428 -24.215 1.00 27.80 83 ALA A O 1
ATOM 651 N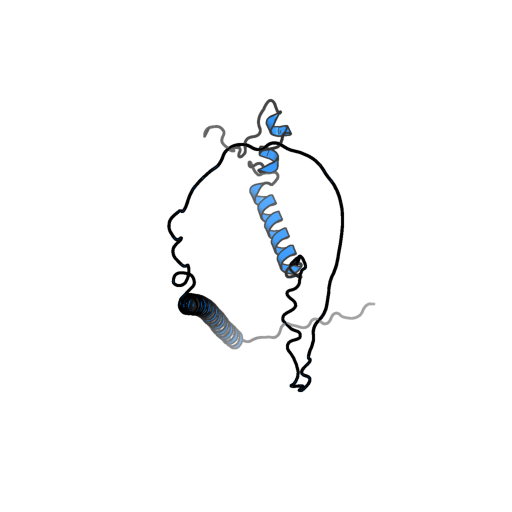 N . GLU A 1 84 ? -11.881 61.822 -24.631 1.00 30.66 84 GLU A N 1
ATOM 652 C CA . GLU A 1 84 ? -13.073 61.798 -25.511 1.00 30.66 84 GLU A CA 1
ATOM 653 C C . GLU A 1 84 ? -12.764 62.312 -26.928 1.00 30.66 84 GLU A C 1
ATOM 655 O O . GLU A 1 84 ? -11.964 63.219 -27.123 1.00 30.66 84 GLU A O 1
ATOM 660 N N . THR A 1 85 ? -13.499 61.748 -27.890 1.00 28.83 85 THR A N 1
ATOM 661 C CA . THR A 1 85 ? -13.675 62.153 -29.299 1.00 28.83 85 THR A CA 1
ATOM 662 C C . THR A 1 85 ? -12.772 61.508 -30.369 1.00 28.83 85 THR A C 1
ATOM 664 O O . THR A 1 85 ? -11.607 61.826 -30.564 1.00 28.83 85 THR A O 1
ATOM 667 N N . GLU A 1 86 ? -13.401 60.546 -31.053 1.00 31.94 86 GLU A N 1
ATOM 668 C CA . GLU A 1 86 ? -13.735 60.591 -32.486 1.00 31.94 86 GLU A CA 1
ATOM 669 C C . GLU A 1 86 ? -12.623 60.658 -33.558 1.00 31.94 86 GLU A C 1
ATOM 671 O O . GLU A 1 86 ? -11.952 61.659 -33.773 1.00 31.94 86 GLU A O 1
ATOM 676 N N . ALA A 1 87 ? -12.668 59.601 -34.375 1.00 32.62 87 ALA A N 1
ATOM 677 C CA . ALA A 1 87 ? -12.836 59.644 -35.830 1.00 32.62 87 ALA A CA 1
ATOM 678 C C . ALA A 1 87 ? -11.628 59.807 -36.776 1.00 32.62 87 ALA A C 1
ATOM 680 O O . ALA A 1 87 ? -10.826 60.730 -36.709 1.00 32.62 87 ALA A O 1
ATOM 681 N N . ALA A 1 88 ? -11.714 58.950 -37.807 1.00 32.78 88 ALA A N 1
ATOM 682 C CA . ALA A 1 88 ? -11.304 59.157 -39.199 1.00 32.78 88 ALA A CA 1
ATOM 683 C C . ALA A 1 88 ? -9.797 59.114 -39.516 1.00 32.78 88 ALA A C 1
ATOM 685 O O . ALA A 1 88 ? -8.954 59.510 -38.734 1.00 32.78 88 ALA A O 1
ATOM 686 N N . ALA A 1 89 ? -9.327 58.729 -40.700 1.00 36.41 89 ALA A N 1
ATOM 687 C CA . ALA A 1 89 ? -9.787 57.947 -41.847 1.00 36.41 89 ALA A CA 1
ATOM 688 C C . ALA A 1 89 ? -8.606 57.991 -42.850 1.00 36.41 89 ALA A C 1
ATOM 690 O O . ALA A 1 89 ? -7.899 58.993 -42.887 1.00 36.41 89 ALA A O 1
ATOM 691 N N . ARG A 1 90 ? -8.507 56.999 -43.756 1.00 31.61 90 ARG A N 1
ATOM 692 C CA . ARG A 1 90 ? -7.752 57.026 -45.044 1.00 31.61 90 ARG A CA 1
ATOM 693 C C . ARG A 1 90 ? -6.208 56.964 -44.936 1.00 31.61 90 ARG A C 1
ATOM 695 O O . ARG A 1 90 ? -5.611 57.595 -44.090 1.00 31.61 90 ARG A O 1
ATOM 702 N N . GLY A 1 91 ? -5.470 56.264 -45.801 1.00 29.98 91 GLY A N 1
ATOM 703 C CA . GLY A 1 91 ? -5.822 55.450 -46.961 1.00 29.98 91 GLY A CA 1
ATOM 704 C C . GLY A 1 91 ? -4.585 55.027 -47.782 1.00 29.98 91 GLY A C 1
ATOM 705 O O . GLY A 1 91 ? -3.464 55.399 -47.464 1.00 29.98 91 GLY A O 1
ATOM 706 N N . ARG A 1 92 ? -4.872 54.311 -48.884 1.00 34.53 92 ARG A N 1
ATOM 707 C CA . ARG A 1 92 ? -4.089 54.093 -50.129 1.00 34.53 92 ARG A CA 1
ATOM 708 C C . ARG A 1 92 ? -2.853 53.166 -50.157 1.00 34.53 92 ARG A C 1
ATOM 710 O O . ARG A 1 92 ? -1.729 53.560 -49.900 1.00 34.53 92 ARG A O 1
ATOM 717 N N . ALA A 1 93 ? -3.132 51.947 -50.630 1.00 38.44 93 ALA A N 1
ATOM 718 C CA . ALA A 1 93 ? -2.641 51.272 -51.849 1.00 38.44 93 ALA A CA 1
ATOM 719 C C . ALA A 1 93 ? -1.273 51.626 -52.481 1.00 38.44 93 ALA A C 1
ATOM 721 O O . ALA A 1 93 ? -1.094 52.722 -52.999 1.00 38.44 93 ALA A O 1
ATOM 722 N N . ALA A 1 94 ? -0.435 50.593 -52.635 1.00 31.69 94 ALA A N 1
ATOM 723 C CA . ALA A 1 94 ? 0.374 50.213 -53.812 1.00 31.69 94 ALA A CA 1
ATOM 724 C C . ALA A 1 94 ? 1.048 48.870 -53.441 1.00 31.69 94 ALA A C 1
ATOM 726 O O . ALA A 1 94 ? 1.475 48.719 -52.307 1.00 31.69 94 ALA A O 1
ATOM 727 N N . GLY A 1 95 ? 1.145 47.803 -54.228 1.00 31.59 95 GLY A N 1
ATOM 728 C CA . GLY A 1 95 ? 1.184 47.619 -55.670 1.00 31.59 95 GLY A CA 1
ATOM 729 C C . GLY A 1 95 ? 2.259 46.552 -55.951 1.00 31.59 95 GLY A C 1
ATOM 730 O O . GLY A 1 95 ? 3.227 46.456 -55.208 1.00 31.59 95 GLY A O 1
ATOM 731 N N . ALA A 1 96 ? 2.086 45.801 -57.040 1.00 32.56 96 ALA A N 1
ATOM 732 C CA . ALA A 1 96 ? 3.044 44.874 -57.660 1.00 32.56 96 ALA A CA 1
ATOM 733 C C . ALA A 1 96 ? 3.144 43.452 -57.077 1.00 32.56 96 ALA A C 1
ATOM 735 O O . ALA A 1 96 ? 3.736 43.179 -56.037 1.00 32.56 96 ALA A O 1
ATOM 736 N N . GLY A 1 97 ? 2.573 42.521 -57.841 1.00 34.75 97 GLY A N 1
ATOM 737 C CA . GLY A 1 97 ? 2.674 41.095 -57.613 1.00 34.75 97 GLY A CA 1
ATOM 738 C C . GLY A 1 97 ? 4.003 40.481 -58.047 1.00 34.75 97 GLY A C 1
ATOM 739 O O . GLY A 1 97 ? 4.773 41.038 -58.826 1.00 34.75 97 GLY A O 1
ATOM 740 N N . ARG A 1 98 ? 4.184 39.230 -57.632 1.00 39.06 98 ARG A N 1
ATOM 741 C CA . ARG A 1 98 ? 4.881 38.221 -58.426 1.00 39.06 98 ARG A CA 1
ATOM 742 C C . ARG A 1 98 ? 4.191 36.882 -58.205 1.00 39.06 98 ARG A C 1
ATOM 744 O O . ARG A 1 98 ? 4.025 36.433 -57.076 1.00 39.06 98 ARG A O 1
ATOM 751 N N . ARG A 1 99 ? 3.728 36.290 -59.303 1.00 45.44 99 ARG A N 1
ATOM 752 C CA . ARG A 1 99 ? 3.227 34.916 -59.380 1.00 45.44 99 ARG A CA 1
ATOM 753 C C . ARG A 1 99 ? 4.337 34.013 -59.924 1.00 45.44 99 ARG A C 1
ATOM 755 O O . ARG A 1 99 ? 5.197 34.490 -60.659 1.00 45.44 99 ARG A O 1
ATOM 762 N N . ALA A 1 100 ? 4.167 32.723 -59.631 1.00 42.09 100 ALA A N 1
ATOM 763 C CA . ALA A 1 100 ? 4.943 31.537 -60.012 1.00 42.09 100 ALA A CA 1
ATOM 764 C C . ALA A 1 100 ? 6.028 31.158 -58.980 1.00 42.09 100 ALA A C 1
ATOM 766 O O . ALA A 1 100 ? 6.804 32.006 -58.568 1.00 42.09 100 ALA A O 1
ATOM 767 N N . ALA A 1 101 ? 6.126 29.921 -58.491 1.00 37.06 101 ALA A N 1
ATOM 768 C CA . ALA A 1 101 ? 5.595 28.657 -58.996 1.00 37.06 101 ALA A CA 1
ATOM 769 C C . ALA A 1 101 ? 5.320 27.658 -57.856 1.00 37.06 101 ALA A C 1
ATOM 771 O O . ALA A 1 101 ? 5.869 27.755 -56.762 1.00 37.06 101 ALA A O 1
ATOM 772 N N . LEU A 1 102 ? 4.439 26.703 -58.153 1.00 54.47 102 LEU A N 1
ATOM 773 C CA . LEU A 1 102 ? 4.070 25.564 -57.321 1.00 54.47 102 LEU A CA 1
ATOM 774 C C . LEU A 1 102 ? 5.221 24.551 -57.220 1.00 54.47 102 LEU A C 1
ATOM 776 O O . LEU A 1 102 ? 5.599 23.941 -58.213 1.00 54.47 102 LEU A O 1
ATOM 780 N N . THR A 1 103 ? 5.668 24.297 -55.997 1.00 43.53 103 THR A N 1
ATOM 781 C CA . THR A 1 103 ? 6.262 23.031 -55.535 1.00 43.53 103 THR A CA 1
ATOM 782 C C . THR A 1 103 ? 5.678 22.839 -54.138 1.00 43.53 103 THR A C 1
ATOM 784 O O . THR A 1 103 ? 5.917 23.653 -53.256 1.00 43.53 103 THR A O 1
ATOM 787 N N . GLY A 1 104 ? 4.740 21.937 -53.889 1.00 41.78 104 GLY A N 1
ATOM 788 C CA . GLY A 1 104 ? 4.848 20.512 -54.148 1.00 41.78 104 GLY A CA 1
ATOM 789 C C . GLY A 1 104 ? 4.726 19.830 -52.787 1.00 41.78 104 GLY A C 1
ATOM 790 O O . GLY A 1 104 ? 5.722 19.623 -52.119 1.00 41.78 104 GLY A O 1
ATOM 791 N N . PHE A 1 105 ? 3.476 19.591 -52.388 1.00 49.19 105 PHE A N 1
ATOM 792 C CA . PHE A 1 105 ? 2.995 18.630 -51.391 1.00 49.19 105 PHE A CA 1
ATOM 793 C C . PHE A 1 105 ? 3.579 18.632 -49.952 1.00 49.19 105 PHE A C 1
ATOM 795 O O . PHE A 1 105 ? 4.746 18.375 -49.688 1.00 49.19 105 PHE A O 1
ATOM 802 N N . THR A 1 106 ? 2.645 18.769 -49.004 1.00 52.69 106 THR A N 1
ATOM 803 C CA . THR A 1 106 ? 2.679 18.307 -47.602 1.00 52.69 106 THR A CA 1
ATOM 804 C C . THR A 1 106 ? 3.611 18.984 -46.595 1.00 52.69 106 THR A C 1
ATOM 806 O O . THR A 1 106 ? 4.691 18.508 -46.277 1.00 52.69 106 THR A O 1
ATOM 809 N N . SER A 1 107 ? 3.050 19.962 -45.882 1.00 49.12 107 SER A N 1
ATOM 810 C CA . SER A 1 107 ? 3.079 19.906 -44.415 1.00 49.12 107 SER A CA 1
ATOM 811 C C . SER A 1 107 ? 1.765 20.450 -43.857 1.00 49.12 107 SER A C 1
ATOM 813 O O . SER A 1 107 ? 1.667 21.566 -43.359 1.00 49.12 107 SER A O 1
ATOM 815 N N . LEU A 1 108 ? 0.717 19.630 -43.964 1.00 55.91 108 LEU A N 1
ATOM 816 C CA . LEU A 1 108 ? -0.561 19.815 -43.268 1.00 55.91 108 LEU A CA 1
ATOM 817 C C . LEU A 1 108 ? -0.458 19.471 -41.762 1.00 55.91 108 LEU A C 1
ATOM 819 O O . LEU A 1 108 ? -1.468 19.200 -41.124 1.00 55.91 108 LEU A O 1
ATOM 823 N N . TYR A 1 109 ? 0.744 19.471 -41.170 1.00 57.00 109 TYR A N 1
ATOM 824 C CA . TYR A 1 109 ? 0.989 18.873 -39.848 1.00 57.00 109 TYR A CA 1
ATOM 825 C C . TYR A 1 109 ? 1.539 19.833 -38.784 1.00 57.00 109 TYR A C 1
ATOM 827 O O . TYR A 1 109 ? 2.060 19.376 -37.770 1.00 57.00 109 TYR A O 1
ATOM 835 N N . LEU A 1 110 ? 1.417 21.154 -38.958 1.00 56.25 110 LEU A N 1
ATOM 836 C CA . LEU A 1 110 ? 1.763 22.122 -37.899 1.00 56.25 110 LEU A CA 1
ATOM 837 C C . LEU A 1 110 ? 0.585 22.965 -37.392 1.00 56.25 110 LEU A C 1
ATOM 839 O O . LEU A 1 110 ? 0.778 23.977 -36.716 1.00 56.25 110 LEU A O 1
ATOM 843 N N . THR A 1 111 ? -0.651 22.524 -37.607 1.00 61.94 111 THR A N 1
ATOM 844 C CA . THR A 1 111 ? -1.779 23.007 -36.806 1.00 61.94 111 THR A CA 1
ATOM 845 C C . THR A 1 111 ? -1.666 22.425 -35.398 1.00 61.94 111 THR A C 1
ATOM 847 O O . THR A 1 111 ? -2.178 21.352 -35.095 1.00 61.94 111 THR A O 1
ATOM 850 N N . ARG A 1 112 ? -0.954 23.147 -34.521 1.00 65.75 112 ARG A N 1
ATOM 851 C CA . ARG A 1 112 ? -0.919 22.889 -33.076 1.00 65.75 112 ARG A CA 1
ATOM 852 C C . ARG A 1 112 ? -2.367 22.752 -32.592 1.00 65.75 112 ARG A C 1
ATOM 854 O O . ARG A 1 112 ? -3.115 23.727 -32.714 1.00 65.75 112 ARG A O 1
ATOM 861 N N . PRO A 1 113 ? -2.787 21.596 -32.062 1.00 63.47 113 PRO A N 1
ATOM 862 C CA . PRO A 1 113 ? -4.161 21.446 -31.630 1.00 63.47 113 PRO A CA 1
ATOM 863 C C . PRO A 1 113 ? -4.424 22.390 -30.455 1.00 63.47 113 PRO A C 1
ATOM 865 O O . PRO A 1 113 ? -3.869 22.233 -29.367 1.00 63.47 113 PRO A O 1
ATOM 868 N N . LYS A 1 114 ? -5.248 23.415 -30.682 1.00 69.19 114 LYS A N 1
ATOM 869 C CA . LYS A 1 114 ? -5.829 24.241 -29.621 1.00 69.19 114 LYS A CA 1
ATOM 870 C C . LYS A 1 114 ? -7.023 23.477 -29.051 1.00 69.19 114 LYS A C 1
ATOM 872 O O . LYS A 1 114 ? -8.148 23.664 -29.493 1.00 69.19 114 LYS A O 1
ATOM 877 N N . GLY A 1 115 ? -6.760 22.589 -28.099 1.00 74.75 115 GLY A N 1
ATOM 878 C CA . GLY A 1 115 ? -7.793 21.848 -27.385 1.00 74.75 115 GLY A CA 1
ATOM 879 C C . GLY A 1 115 ? -7.239 21.222 -26.112 1.00 74.75 115 GLY A C 1
ATOM 880 O O . GLY A 1 115 ? -6.099 20.761 -26.090 1.00 74.75 115 GLY A O 1
ATOM 881 N N . ASN A 1 116 ? -8.035 21.230 -25.042 1.00 82.12 116 ASN A N 1
ATOM 882 C CA . ASN A 1 116 ? -7.712 20.496 -23.823 1.00 82.12 116 ASN A CA 1
ATOM 883 C C . ASN A 1 116 ? -7.902 19.003 -24.100 1.00 82.12 116 ASN A C 1
ATOM 885 O O . ASN A 1 116 ? -8.991 18.576 -24.480 1.00 82.12 116 ASN A O 1
ATOM 889 N N . TYR A 1 117 ? -6.848 18.215 -23.911 1.00 80.19 117 TYR A N 1
ATOM 890 C CA . TYR A 1 117 ? -6.910 16.765 -24.045 1.00 80.19 117 TYR A CA 1
ATOM 891 C C . TYR A 1 117 ? -7.126 16.130 -22.678 1.00 80.19 117 TYR A C 1
ATOM 893 O O . TYR A 1 117 ? -6.361 16.375 -21.746 1.00 80.19 117 TYR A O 1
ATOM 901 N N . THR A 1 118 ? -8.133 15.268 -22.568 1.00 76.19 118 THR A N 1
ATOM 902 C CA . THR A 1 118 ? -8.300 14.405 -21.398 1.00 76.19 118 THR A CA 1
ATOM 903 C C . THR A 1 118 ? -7.808 13.013 -21.758 1.00 76.19 118 THR A C 1
ATOM 905 O O . THR A 1 118 ? -8.448 12.282 -22.512 1.00 76.19 118 THR A O 1
ATOM 908 N N . AL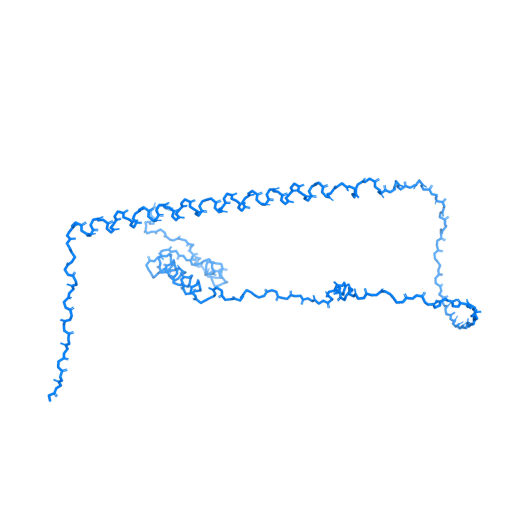A A 1 119 ? -6.639 12.645 -21.239 1.00 76.31 119 ALA A N 1
ATOM 909 C CA . ALA A 1 119 ? -6.135 11.287 -21.354 1.00 76.31 119 ALA A CA 1
ATOM 910 C C . ALA A 1 119 ? -6.907 10.391 -20.376 1.00 76.31 119 ALA A C 1
ATOM 912 O O . ALA A 1 119 ? -6.731 10.486 -19.162 1.00 76.31 119 ALA A O 1
ATOM 913 N N . VAL A 1 120 ? -7.771 9.521 -20.898 1.00 73.00 120 VAL A N 1
ATOM 914 C CA . VAL A 1 120 ? -8.460 8.501 -20.101 1.00 73.00 120 VAL A CA 1
ATOM 915 C C . VAL A 1 120 ? -7.755 7.170 -20.325 1.00 73.00 120 VAL A C 1
ATOM 917 O O . VAL A 1 120 ? -7.608 6.718 -21.458 1.00 73.00 120 VAL A O 1
ATOM 920 N N . ARG A 1 121 ? -7.301 6.529 -19.241 1.00 73.75 121 ARG A N 1
ATOM 921 C CA . ARG A 1 121 ? -6.680 5.199 -19.320 1.00 73.75 121 ARG A CA 1
ATOM 922 C C . ARG A 1 121 ? -7.732 4.178 -19.754 1.00 73.75 121 ARG A C 1
ATOM 924 O O . ARG A 1 121 ? -8.667 3.872 -19.009 1.00 73.75 121 ARG A O 1
ATOM 931 N N . LEU A 1 122 ? -7.573 3.656 -20.966 1.00 69.00 122 LEU A N 1
ATOM 932 C CA . LEU A 1 122 ? -8.489 2.701 -21.575 1.00 69.00 122 LEU A CA 1
ATOM 933 C C . LEU A 1 122 ? -8.126 1.280 -21.121 1.00 69.00 122 LEU A C 1
ATOM 935 O O . LEU A 1 122 ? -7.338 0.583 -21.736 1.00 69.00 122 LEU A O 1
ATOM 939 N N . LYS A 1 123 ? -8.704 0.894 -19.983 1.00 65.25 123 LYS A N 1
ATOM 940 C CA . LYS A 1 123 ? -8.983 -0.490 -19.575 1.00 65.25 123 LYS A CA 1
ATOM 941 C C . LYS A 1 123 ? -7.816 -1.511 -19.547 1.00 65.25 123 LYS A C 1
ATOM 943 O O . LYS A 1 123 ? -7.941 -2.588 -20.106 1.00 65.25 123 LYS A O 1
ATOM 948 N N . ASP A 1 124 ? -6.857 -1.298 -18.641 1.00 55.38 124 ASP A N 1
ATOM 949 C CA . ASP A 1 124 ? -6.340 -2.393 -17.773 1.00 55.38 124 ASP A CA 1
ATOM 950 C C . ASP A 1 124 ? -7.359 -2.756 -16.656 1.00 55.38 124 ASP A C 1
ATOM 952 O O . ASP A 1 124 ? -7.151 -3.624 -15.811 1.00 55.38 124 ASP A O 1
ATOM 956 N N . ARG A 1 125 ? -8.479 -2.027 -16.650 1.00 56.06 125 ARG A N 1
ATOM 957 C CA . ARG A 1 125 ? -9.443 -1.761 -15.579 1.00 56.06 125 ARG A CA 1
ATOM 958 C C . ARG A 1 125 ? -10.275 -2.958 -15.113 1.00 56.06 125 ARG A C 1
ATOM 960 O O . ARG A 1 125 ? -10.861 -2.848 -14.048 1.00 56.06 125 ARG A O 1
ATOM 967 N N . SER A 1 126 ? -10.367 -4.054 -15.869 1.00 61.25 126 SER A N 1
ATOM 968 C CA . SER A 1 126 ? -11.229 -5.192 -15.498 1.00 61.25 126 SER A CA 1
ATOM 969 C C . SER A 1 126 ? -10.511 -6.215 -14.615 1.00 61.25 126 SER A C 1
ATOM 971 O O . SER A 1 126 ? -10.958 -6.462 -13.503 1.00 61.25 126 SER A O 1
ATOM 973 N N . LEU A 1 127 ? -9.368 -6.757 -15.051 1.00 58.56 127 LEU A N 1
ATOM 974 C CA . LEU A 1 127 ? -8.621 -7.753 -14.263 1.00 58.56 127 LEU A CA 1
ATOM 975 C C . LEU A 1 127 ? -7.796 -7.115 -13.143 1.00 58.56 127 LEU A C 1
ATOM 977 O O . LEU A 1 127 ? -7.820 -7.589 -12.009 1.00 58.56 127 LEU A O 1
ATOM 981 N N . THR A 1 128 ? -7.113 -5.999 -13.428 1.00 61.50 128 THR A N 1
ATOM 982 C CA . THR A 1 128 ? -6.409 -5.264 -12.365 1.00 61.50 128 THR A CA 1
ATOM 983 C C . THR A 1 128 ? -7.385 -4.585 -11.411 1.00 61.50 128 THR A C 1
ATOM 985 O O . THR A 1 128 ? -7.056 -4.434 -10.243 1.00 61.50 128 THR A O 1
ATOM 988 N N . GLY A 1 129 ? -8.593 -4.234 -11.872 1.00 80.69 129 GLY A N 1
ATOM 989 C CA . GLY A 1 129 ? -9.653 -3.691 -11.023 1.00 80.69 129 GLY A CA 1
ATOM 990 C C . GLY A 1 129 ? -10.164 -4.719 -10.020 1.00 80.69 129 GLY A C 1
ATOM 991 O O . GLY A 1 129 ? -10.125 -4.446 -8.826 1.00 80.69 129 GLY A O 1
ATOM 992 N N . LEU A 1 130 ? -10.535 -5.917 -10.493 1.00 88.00 130 LEU A N 1
ATOM 993 C CA . LEU A 1 130 ? -11.024 -6.990 -9.624 1.00 88.00 130 LEU A CA 1
ATOM 994 C C . LEU A 1 130 ? -9.964 -7.427 -8.606 1.00 88.00 130 LEU A C 1
ATOM 996 O O . LEU A 1 130 ? -10.254 -7.523 -7.421 1.00 88.00 130 LEU A O 1
ATOM 1000 N N . HIS A 1 131 ? -8.718 -7.650 -9.037 1.00 87.75 131 HIS A N 1
ATOM 1001 C CA . HIS A 1 131 ? -7.662 -8.049 -8.103 1.00 87.75 131 HIS A CA 1
ATOM 1002 C C . HIS A 1 131 ? -7.330 -6.938 -7.093 1.00 87.75 131 HIS A C 1
ATOM 1004 O O . HIS A 1 131 ? -7.050 -7.227 -5.935 1.00 87.75 131 HIS A O 1
ATOM 1010 N N . GLN A 1 132 ? -7.393 -5.664 -7.497 1.00 90.19 132 GLN A N 1
ATOM 1011 C CA . GLN A 1 132 ? -7.233 -4.542 -6.569 1.00 90.19 132 GLN A CA 1
ATOM 1012 C C . GLN A 1 132 ? -8.389 -4.431 -5.579 1.00 90.19 132 GLN A C 1
ATOM 1014 O O . GLN A 1 132 ? -8.150 -4.078 -4.431 1.00 90.19 132 GLN A O 1
ATOM 1019 N N . GLU A 1 133 ? -9.619 -4.678 -6.015 1.00 91.75 133 GLU A N 1
ATOM 1020 C CA . GLU A 1 133 ? -10.799 -4.687 -5.152 1.00 91.75 133 GLU A CA 1
ATOM 1021 C C . GLU A 1 133 ? -10.699 -5.818 -4.131 1.00 91.75 133 GLU A C 1
ATOM 1023 O O . GLU A 1 133 ? -10.676 -5.542 -2.938 1.00 91.75 133 GLU A O 1
ATOM 1028 N N . LEU A 1 134 ? -10.427 -7.046 -4.581 1.00 94.56 134 LEU A N 1
ATOM 1029 C CA . LEU A 1 134 ? -10.178 -8.184 -3.693 1.00 94.56 134 LEU A CA 1
ATOM 1030 C C . LEU A 1 134 ? -9.022 -7.929 -2.720 1.00 94.56 134 LEU A C 1
ATOM 1032 O O . LEU A 1 134 ? -9.117 -8.264 -1.543 1.00 94.56 134 LEU A O 1
ATOM 1036 N N . ALA A 1 135 ? -7.929 -7.315 -3.179 1.00 93.88 135 ALA A N 1
ATOM 1037 C CA . ALA A 1 135 ? -6.812 -6.968 -2.306 1.00 93.88 135 ALA A CA 1
ATOM 1038 C C . ALA A 1 135 ? -7.199 -5.903 -1.266 1.00 93.88 135 ALA A C 1
ATOM 1040 O O . ALA A 1 135 ? -6.770 -5.985 -0.116 1.00 93.88 135 ALA A O 1
ATOM 1041 N N . LYS A 1 136 ? -8.011 -4.908 -1.645 1.00 92.50 136 LYS A N 1
ATOM 1042 C CA . LYS A 1 136 ? -8.537 -3.905 -0.707 1.00 92.50 136 LYS A CA 1
ATOM 1043 C C . LYS A 1 136 ? -9.464 -4.547 0.313 1.00 92.50 136 LYS A C 1
ATOM 1045 O O . LYS A 1 136 ? -9.308 -4.271 1.496 1.00 92.50 136 LYS A O 1
ATOM 1050 N N . ASP A 1 137 ? -10.368 -5.410 -0.127 1.00 94.12 137 ASP A N 1
ATOM 1051 C CA . ASP A 1 137 ? -11.309 -6.108 0.745 1.00 94.12 137 ASP A CA 1
ATOM 1052 C C . ASP A 1 137 ? -10.574 -7.025 1.716 1.00 94.12 137 ASP A C 1
ATOM 1054 O O . ASP A 1 137 ? -10.856 -7.004 2.911 1.00 94.12 137 ASP A O 1
ATOM 1058 N N . PHE A 1 138 ? -9.554 -7.744 1.240 1.00 95.25 138 PHE A N 1
ATOM 1059 C CA . PHE A 1 138 ? -8.681 -8.548 2.089 1.00 95.25 138 PHE A CA 1
ATOM 1060 C C . PHE A 1 138 ? -7.990 -7.699 3.163 1.00 95.25 138 PHE A C 1
ATOM 1062 O O . PHE A 1 138 ? -8.044 -8.035 4.345 1.00 95.25 138 PHE A O 1
ATOM 1069 N N . LEU A 1 139 ? -7.377 -6.573 2.783 1.00 93.44 139 LEU A N 1
ATOM 1070 C CA . LEU A 1 139 ? -6.739 -5.668 3.744 1.00 93.44 139 LEU A CA 1
ATOM 1071 C C . LEU A 1 139 ? -7.749 -5.073 4.729 1.00 93.44 139 LEU A C 1
ATOM 1073 O O . LEU A 1 139 ? -7.438 -4.948 5.911 1.00 93.44 139 LEU A O 1
ATOM 1077 N N . ASN A 1 140 ? -8.947 -4.728 4.264 1.00 91.75 140 ASN A N 1
ATOM 1078 C CA . ASN A 1 140 ? -10.004 -4.195 5.114 1.00 91.75 140 ASN A CA 1
ATOM 1079 C C . ASN A 1 140 ? -10.503 -5.242 6.111 1.00 91.75 140 ASN A C 1
ATOM 1081 O O . ASN A 1 140 ? -10.605 -4.933 7.291 1.00 91.75 140 ASN A O 1
ATOM 1085 N N . ALA A 1 141 ? -10.728 -6.482 5.679 1.00 92.56 141 ALA A N 1
ATOM 1086 C CA . ALA A 1 141 ? -11.137 -7.569 6.561 1.00 92.56 141 ALA A CA 1
ATOM 1087 C C . ALA A 1 141 ? -10.068 -7.887 7.619 1.00 92.56 141 ALA A C 1
ATOM 1089 O O . ALA A 1 141 ? -10.401 -8.121 8.776 1.00 92.56 141 ALA A O 1
ATOM 1090 N N . GLN A 1 142 ? -8.785 -7.857 7.242 1.00 92.12 142 GLN A N 1
ATOM 1091 C CA . GLN A 1 142 ? -7.682 -8.162 8.158 1.00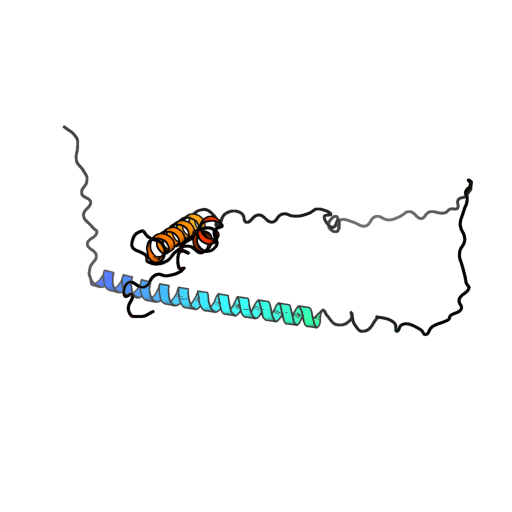 92.12 142 GLN A CA 1
ATOM 1092 C C . GLN A 1 142 ? -7.361 -7.019 9.131 1.00 92.12 142 GLN A C 1
ATOM 1094 O O . GLN A 1 142 ? -7.043 -7.270 10.289 1.00 92.12 142 GLN A O 1
ATOM 1099 N N . LEU A 1 143 ? -7.402 -5.762 8.678 1.00 91.00 143 LEU A N 1
ATOM 1100 C CA . LEU A 1 143 ? -6.980 -4.609 9.486 1.00 91.00 143 LEU A CA 1
ATOM 1101 C C . LEU A 1 143 ? -8.129 -3.881 10.182 1.00 91.00 143 LEU A C 1
ATOM 1103 O O . LEU A 1 143 ? -7.886 -3.230 11.194 1.00 91.00 143 LEU A O 1
ATOM 1107 N N . TYR A 1 144 ? -9.330 -3.937 9.615 1.00 92.12 144 TYR A N 1
ATOM 1108 C CA . TYR A 1 144 ? -10.508 -3.170 10.032 1.00 92.12 144 TYR A CA 1
ATOM 1109 C C . TYR A 1 144 ? -11.754 -4.066 10.161 1.00 92.12 144 TYR A C 1
ATOM 1111 O O . TYR A 1 144 ? -12.881 -3.581 10.094 1.00 92.12 144 TYR A O 1
ATOM 1119 N N . GLY A 1 145 ? -11.562 -5.383 10.292 1.00 88.44 145 GLY A N 1
ATOM 1120 C CA . GLY A 1 145 ? -12.640 -6.346 10.500 1.00 88.44 145 GLY A CA 1
ATOM 1121 C C . GLY A 1 145 ? -13.293 -6.239 11.887 1.00 88.44 145 GLY A C 1
ATOM 1122 O O . GLY A 1 145 ? -12.812 -5.499 12.743 1.00 88.44 145 GLY A O 1
ATOM 1123 N N . PRO A 1 146 ? -14.369 -7.005 12.139 1.00 85.25 146 PRO A N 1
ATOM 1124 C CA . PRO A 1 146 ? -15.131 -6.947 13.392 1.00 85.25 146 PRO A CA 1
ATOM 1125 C C . PRO A 1 146 ? -14.293 -7.251 14.644 1.00 85.25 146 PRO A C 1
ATOM 1127 O O . PRO A 1 146 ? -14.553 -6.678 15.699 1.00 85.25 146 PRO A O 1
ATOM 1130 N N . ASP A 1 147 ? -13.258 -8.084 14.511 1.00 84.56 147 ASP A N 1
ATOM 1131 C CA . ASP A 1 147 ? -12.352 -8.446 15.609 1.00 84.56 147 ASP A CA 1
ATOM 1132 C C . ASP A 1 147 ? -11.087 -7.563 15.659 1.00 84.56 147 ASP A C 1
ATOM 1134 O O . ASP A 1 147 ? -10.196 -7.770 16.486 1.00 84.56 147 ASP A O 1
ATOM 1138 N N . ALA A 1 148 ? -10.966 -6.580 14.760 1.00 84.62 148 ALA A N 1
ATOM 1139 C CA . ALA A 1 148 ? -9.794 -5.725 14.678 1.00 84.62 148 ALA A CA 1
ATOM 1140 C C . ALA A 1 148 ? -9.916 -4.533 15.632 1.00 84.62 148 ALA A C 1
ATOM 1142 O O . ALA A 1 148 ? -10.831 -3.718 15.551 1.00 84.62 148 ALA A O 1
ATOM 1143 N N . ASN A 1 149 ? -8.910 -4.345 16.482 1.00 88.31 149 ASN A N 1
ATOM 1144 C CA . ASN A 1 149 ? -8.862 -3.217 17.414 1.00 88.31 149 ASN A CA 1
ATOM 1145 C C . ASN A 1 149 ? -8.436 -1.893 16.755 1.00 88.31 149 ASN A C 1
ATOM 1147 O O . ASN A 1 149 ? -7.871 -1.019 17.410 1.00 88.31 149 ASN A O 1
ATOM 1151 N N . ARG A 1 150 ? -8.624 -1.739 15.446 1.00 90.88 150 ARG A N 1
ATOM 1152 C CA . ARG A 1 150 ? -8.106 -0.611 14.675 1.00 90.88 150 ARG A CA 1
ATOM 1153 C C . ARG A 1 150 ? -9.234 0.026 13.877 1.00 90.88 150 ARG A C 1
ATOM 1155 O O . ARG A 1 150 ? -10.001 -0.657 13.213 1.00 90.88 150 ARG A O 1
ATOM 1162 N N . VAL A 1 151 ? -9.307 1.351 13.941 1.00 90.75 151 VAL A N 1
ATOM 1163 C CA . VAL A 1 151 ? -10.372 2.157 13.330 1.00 90.75 151 VAL A CA 1
ATOM 1164 C C . VAL A 1 151 ? -9.885 2.746 12.007 1.00 90.75 151 VAL A C 1
ATOM 1166 O O . VAL A 1 151 ? -8.709 3.109 11.876 1.00 90.75 151 VAL A O 1
ATOM 1169 N N . GLN A 1 152 ? -10.765 2.850 11.006 1.00 91.56 152 GLN A N 1
ATOM 1170 C CA . GLN A 1 152 ? -10.395 3.444 9.721 1.00 91.56 152 GLN A CA 1
ATOM 1171 C C . GLN A 1 152 ? -10.044 4.931 9.895 1.00 91.56 152 GLN A C 1
ATOM 1173 O O . GLN A 1 152 ? -10.623 5.631 10.721 1.00 91.56 152 GLN A O 1
ATOM 1178 N N . ALA A 1 153 ? -9.116 5.455 9.088 1.00 90.94 153 ALA A N 1
ATOM 1179 C CA . ALA A 1 153 ? -8.702 6.858 9.191 1.00 90.94 153 ALA A CA 1
ATOM 1180 C C . ALA A 1 153 ? -9.883 7.835 9.036 1.00 90.94 153 ALA A C 1
ATOM 1182 O O . ALA A 1 153 ? -9.988 8.801 9.787 1.00 90.94 153 ALA A O 1
ATOM 1183 N N . ASN A 1 154 ? -10.796 7.558 8.104 1.00 91.75 154 ASN A N 1
ATOM 1184 C CA . ASN A 1 154 ? -11.968 8.401 7.866 1.00 91.75 154 ASN A CA 1
ATOM 1185 C C . ASN A 1 154 ? -12.917 8.424 9.070 1.00 91.75 154 ASN A C 1
ATOM 1187 O O . ASN A 1 154 ? -13.450 9.476 9.405 1.00 91.75 154 ASN A O 1
ATOM 1191 N N . GLU A 1 155 ? -13.085 7.288 9.743 1.00 91.00 155 GLU A N 1
ATOM 1192 C CA . GLU A 1 155 ? -13.896 7.177 10.956 1.00 91.00 155 GLU A CA 1
ATOM 1193 C C . GLU A 1 155 ? -13.211 7.854 12.145 1.00 91.00 155 GLU A C 1
ATOM 1195 O O . GLU A 1 155 ? -13.849 8.599 12.886 1.00 91.00 155 GLU A O 1
ATOM 1200 N N . PHE A 1 156 ? -11.897 7.671 12.298 1.00 92.56 156 PHE A N 1
ATOM 1201 C CA . PHE A 1 156 ? -11.123 8.302 13.366 1.00 92.56 156 PHE A CA 1
ATOM 1202 C C . PHE A 1 156 ? -11.127 9.834 13.252 1.00 92.56 156 PHE A C 1
ATOM 1204 O O . PHE A 1 156 ? -11.275 10.527 14.257 1.00 92.56 156 PHE A O 1
ATOM 1211 N N . PHE A 1 157 ? -11.020 10.376 12.037 1.00 92.50 157 PHE A N 1
ATOM 1212 C CA . PHE A 1 157 ? -11.086 11.819 11.785 1.00 92.50 157 PHE A CA 1
ATOM 1213 C C . PHE A 1 157 ? -12.502 12.335 11.489 1.00 92.50 157 PHE A C 1
ATOM 1215 O O . PHE A 1 157 ? -12.666 13.508 11.141 1.00 92.50 157 PHE A O 1
ATOM 1222 N N . SER A 1 158 ? -13.528 11.491 11.628 1.00 93.81 158 SER A N 1
ATOM 1223 C CA . SER A 1 158 ? -14.914 11.890 11.391 1.00 93.81 158 SER A CA 1
ATOM 1224 C C . SER A 1 158 ? -15.364 12.968 12.381 1.00 93.81 158 SER A C 1
ATOM 1226 O O . SER A 1 158 ? -14.884 13.070 13.515 1.00 93.81 158 SER A O 1
ATOM 1228 N N . LEU A 1 159 ? -16.321 13.797 11.955 1.00 94.88 159 LEU A N 1
ATOM 1229 C CA . LEU A 1 159 ? -16.920 14.802 12.836 1.00 94.88 159 LEU A CA 1
ATOM 1230 C C . LEU A 1 159 ? -17.695 14.170 13.994 1.00 94.88 159 LEU A C 1
ATOM 1232 O O . LEU A 1 159 ? -17.798 14.806 15.039 1.00 94.88 159 LEU A O 1
ATOM 1236 N N . GLU A 1 160 ? -18.210 12.956 13.805 1.00 92.88 160 GLU A N 1
ATOM 1237 C CA . GLU A 1 160 ? -18.848 12.150 14.848 1.00 92.88 160 GLU A CA 1
ATOM 1238 C C . GLU A 1 160 ? -17.834 11.873 15.958 1.00 92.88 160 GLU A C 1
ATOM 1240 O O . GLU A 1 160 ? -17.973 12.425 17.046 1.00 92.88 160 GLU A O 1
ATOM 1245 N N . ASN A 1 161 ? -16.710 11.219 15.633 1.00 92.69 161 ASN A N 1
ATOM 1246 C CA . ASN A 1 161 ? -15.658 10.932 16.613 1.00 92.69 161 ASN A CA 1
ATOM 1247 C C . ASN A 1 161 ? -15.073 12.198 17.267 1.00 92.69 161 ASN A C 1
ATOM 1249 O O . ASN A 1 161 ? -14.643 12.195 18.419 1.00 92.69 161 ASN A O 1
ATOM 1253 N N . LYS A 1 162 ? -15.035 13.311 16.527 1.00 93.38 162 LYS A N 1
ATOM 1254 C CA . LYS A 1 162 ? -14.561 14.597 17.051 1.00 93.38 162 LYS A CA 1
ATOM 1255 C C . LYS A 1 162 ? -15.516 15.206 18.082 1.00 93.38 162 LYS A C 1
ATOM 1257 O O . LYS A 1 162 ? -15.049 15.900 18.986 1.00 93.38 162 LYS A O 1
ATOM 1262 N N . LYS A 1 163 ? -16.826 15.040 17.889 1.00 94.94 163 LYS A N 1
ATOM 1263 C CA . LYS A 1 163 ? -17.875 15.606 18.750 1.00 94.94 163 LYS A CA 1
ATOM 1264 C C . LYS A 1 163 ? -18.271 14.662 19.882 1.00 94.94 163 LYS A C 1
ATOM 1266 O O . LYS A 1 163 ? -18.879 15.127 20.844 1.00 94.94 163 LYS A O 1
ATOM 1271 N N . ASP A 1 164 ? -17.920 13.385 19.774 1.00 91.69 164 ASP A N 1
ATOM 1272 C CA . ASP A 1 164 ? -18.192 12.393 20.801 1.00 91.69 164 ASP A CA 1
ATOM 1273 C C . ASP A 1 164 ? -17.499 12.760 22.129 1.00 91.69 164 ASP A C 1
ATOM 1275 O O . ASP A 1 164 ? -16.325 13.152 22.140 1.00 91.69 164 ASP A O 1
ATOM 1279 N N . PRO A 1 165 ? -18.195 12.620 23.276 1.00 92.94 165 PRO A N 1
ATOM 1280 C CA . PRO A 1 165 ? -17.613 12.897 24.589 1.00 92.94 165 PRO A CA 1
ATOM 1281 C C . PRO A 1 165 ? -16.465 11.933 24.924 1.00 92.94 165 PRO A C 1
ATOM 1283 O O . PRO A 1 165 ? -15.532 12.302 25.636 1.00 92.94 165 PRO A O 1
ATOM 1286 N N . VAL A 1 166 ? -16.509 10.713 24.378 1.00 90.00 166 VAL A N 1
ATOM 1287 C CA . VAL A 1 166 ? -15.443 9.712 24.466 1.00 90.00 166 VAL A CA 1
ATOM 1288 C C . VAL A 1 166 ? -14.881 9.489 23.067 1.00 90.00 166 VAL A C 1
ATOM 1290 O O . VAL A 1 166 ? -15.539 8.905 22.212 1.00 90.00 166 VAL A O 1
ATOM 1293 N N . LYS A 1 167 ? -13.649 9.949 22.840 1.00 89.94 167 LYS A N 1
ATOM 1294 C CA . LYS A 1 167 ? -12.975 9.816 21.543 1.00 89.94 167 LYS A CA 1
ATOM 1295 C C . LYS A 1 167 ? -12.578 8.362 21.304 1.00 89.94 167 LYS A C 1
ATOM 1297 O O . LYS A 1 167 ? -11.868 7.769 22.116 1.00 89.94 167 LYS A O 1
ATOM 1302 N N . LYS A 1 168 ? -12.969 7.808 20.160 1.00 89.12 168 LYS A N 1
ATOM 1303 C CA . LYS A 1 168 ? -12.474 6.521 19.664 1.00 89.12 168 LYS A CA 1
ATOM 1304 C C . LYS A 1 168 ? -10.987 6.649 19.359 1.00 89.12 168 LYS A C 1
ATOM 1306 O O . LYS A 1 168 ? -10.571 7.569 18.652 1.00 89.12 168 LYS A O 1
ATOM 1311 N N . ALA A 1 169 ? -10.195 5.723 19.888 1.00 88.44 169 ALA A N 1
ATOM 1312 C CA . ALA A 1 169 ? -8.773 5.623 19.593 1.00 88.44 169 ALA A CA 1
ATOM 1313 C C . ALA A 1 169 ? -8.543 5.042 18.189 1.00 88.44 169 ALA A C 1
ATOM 1315 O O . ALA A 1 169 ? -9.338 4.240 17.703 1.00 88.44 169 ALA A O 1
ATOM 1316 N N . ALA A 1 170 ? -7.433 5.421 17.552 1.00 91.31 170 ALA A N 1
ATOM 1317 C CA . ALA A 1 170 ? -7.057 4.886 16.242 1.00 91.31 170 ALA A CA 1
ATOM 1318 C C . ALA A 1 170 ? -6.725 3.384 16.310 1.00 91.31 170 ALA A C 1
ATOM 1320 O O . ALA A 1 170 ? -7.023 2.633 15.382 1.00 91.31 170 ALA A O 1
ATOM 1321 N N . VAL A 1 171 ? -6.118 2.962 17.422 1.00 90.00 171 VAL A N 1
ATOM 1322 C CA . VAL A 1 171 ? -5.830 1.570 17.770 1.00 90.00 171 VAL A CA 1
ATOM 1323 C C . VAL A 1 171 ? -6.154 1.390 19.249 1.00 90.00 171 VAL A C 1
ATOM 1325 O O . VAL A 1 171 ? -5.806 2.243 20.065 1.00 90.00 171 VAL A O 1
ATOM 1328 N N . GLN A 1 172 ? -6.827 0.300 19.588 1.00 87.50 172 GLN A N 1
ATOM 1329 C CA . GLN A 1 172 ? -7.070 -0.139 20.953 1.00 87.50 172 GLN A CA 1
ATOM 1330 C C . GLN A 1 172 ? -6.157 -1.335 21.233 1.00 87.50 172 GLN A C 1
ATOM 1332 O O . GLN A 1 172 ? -5.995 -2.228 20.404 1.00 87.50 172 GLN A O 1
ATOM 1337 N N . PHE A 1 173 ? -5.504 -1.336 22.387 1.00 86.38 173 PHE A N 1
ATOM 1338 C CA . PHE A 1 173 ? -4.722 -2.489 22.814 1.00 86.38 173 PHE A CA 1
ATOM 1339 C C . PHE A 1 173 ? -5.649 -3.474 23.522 1.00 86.38 173 PHE A C 1
ATOM 1341 O O . PHE A 1 173 ? -6.516 -3.064 24.295 1.00 86.38 173 PHE A O 1
ATOM 1348 N N . VAL A 1 174 ? -5.465 -4.768 23.249 1.00 83.75 174 VAL A N 1
ATOM 1349 C CA . VAL A 1 174 ? -6.182 -5.844 23.956 1.00 83.75 174 VAL A CA 1
ATOM 1350 C C . VAL A 1 174 ? -5.833 -5.792 25.444 1.00 83.75 174 VAL A C 1
ATOM 1352 O O . VAL A 1 174 ? -6.719 -5.811 26.299 1.00 83.75 174 VAL A O 1
ATOM 1355 N N . ASP A 1 175 ? -4.545 -5.604 25.735 1.00 87.00 175 ASP A N 1
ATOM 1356 C CA . ASP A 1 175 ? -4.043 -5.421 27.087 1.00 87.00 175 ASP A CA 1
ATOM 1357 C C . ASP A 1 175 ? -4.028 -3.941 27.460 1.00 87.00 175 ASP A C 1
ATOM 1359 O O . ASP A 1 175 ? -3.211 -3.147 26.991 1.00 87.00 175 ASP A O 1
ATOM 1363 N N . LYS A 1 176 ? -4.931 -3.575 28.367 1.00 81.62 176 LYS A N 1
ATOM 1364 C CA . LYS A 1 176 ? -5.062 -2.206 28.889 1.00 81.62 176 LYS A CA 1
ATOM 1365 C C . LYS A 1 176 ? -3.956 -1.822 29.879 1.00 81.62 176 LYS A C 1
ATOM 1367 O O . LYS A 1 176 ? -3.930 -0.687 30.331 1.00 81.62 176 LYS A O 1
ATOM 1372 N N . SER A 1 177 ? -3.074 -2.754 30.240 1.00 83.50 177 SER A N 1
ATOM 1373 C CA . SER A 1 177 ? -1.944 -2.534 31.154 1.00 83.50 177 SER A CA 1
ATOM 1374 C C . SER A 1 177 ? -0.707 -1.942 30.475 1.00 83.50 177 SER A C 1
ATOM 1376 O O . SER A 1 177 ? 0.239 -1.569 31.162 1.00 83.50 177 SER A O 1
ATOM 1378 N N . TRP A 1 178 ? -0.701 -1.865 29.143 1.00 69.25 178 TRP A N 1
ATOM 1379 C CA . TRP A 1 178 ? 0.417 -1.345 28.350 1.00 69.25 178 TRP A CA 1
ATOM 1380 C C . TRP A 1 178 ? 0.280 0.156 28.026 1.00 69.25 178 TRP A C 1
ATOM 1382 O O . TRP A 1 178 ? 1.023 0.662 27.183 1.00 69.25 178 TRP A O 1
ATOM 1392 N N . GLY A 1 179 ? -0.675 0.853 28.657 1.00 60.06 179 GLY A N 1
ATOM 1393 C CA . GLY A 1 179 ? -1.012 2.261 28.411 1.00 60.06 179 GLY A CA 1
ATOM 1394 C C . GLY A 1 179 ? -0.869 3.144 29.639 1.00 60.06 179 GLY A C 1
ATOM 1395 O O . GLY A 1 179 ? -1.252 2.684 30.736 1.00 60.06 179 GLY A O 1
#

pLDDT: mean 71.16, std 21.62, range [27.8, 97.44]

Radius of gyration: 38.39 Å; chains: 1; bounding box: 58×108×91 Å

Secondary structure (DSSP, 8-state):
--------PPP---HHHHHHHHHHHHHHHHHHHHHHHHHHHHHHHHHHHHHHHHHHT--SSSS-----PPP-------------------------------------------S-------SSTTHHHHHHHHHHHHHHHHHHSTT-SB--HHHHTSHHHHHSSSPPPSB--S-GGG-

Foldseek 3Di:
DDDDDDPPDDPPDDPVNVVVVVVVVVVVVVVVVVVVVVVVVVVVVVVVVVVVVVVVVPDDPVPPPDPPDDDDDDDDDDDDDDDDDDDDDDDDDDDDDDDDDDDDDDDPDPPPDPDDDDDDPPDVCPPVVVVVVVVVVVCCCVQVNPPHQADDPCVQPDPCLVPDPDHRDRGDDPDPVVD

Sequence (179 aa):
SPPSSEDEAPEEVSFGAAREVVETERKLMGEAARRHQELLKEKRRRRQELFVEQKVRSPLTARFAPPPGPAAAPRPTNCPLPAETEAAARGRAAGAGRRAALTGFTSLYLTRPKGNYTAVRLKDRSLTGLHQELAKDFLNAQLYGPDANRVQANEFFSLENKKDPVKKAAVQFVDKSWG